Protein AF-A0A150MMM2-F1 (afdb_monomer)

Nearest PDB structures (foldseek):
  5wd8-assembly2_B  TM=4.860E-01  e=7.385E+00  Legionella pneumophila subsp. pneumophila ATCC 43290
  7ds3-assembly1_A  TM=4.940E-01  e=9.312E+00  Gallus gallus

pLDDT: mean 96.09, std 4.17, range [77.0, 98.75]

Mean predicted aligned error: 2.2 Å

Sequence (62 aa):
MSLKIISERFRRFAIRECRGSSELYEQLSLNVAEDEEILRLASAARSGQPIPNLLFGAVHYL

Secondary structure (DSSP, 8-state):
--HHHHHHHHHHHIIIIITTT-HHHHHHHHHHTT-HHHHHHHTTSPTTS-HHHHHHHHHHH-

Structure (mmCIF, N/CA/C/O backbone):
dat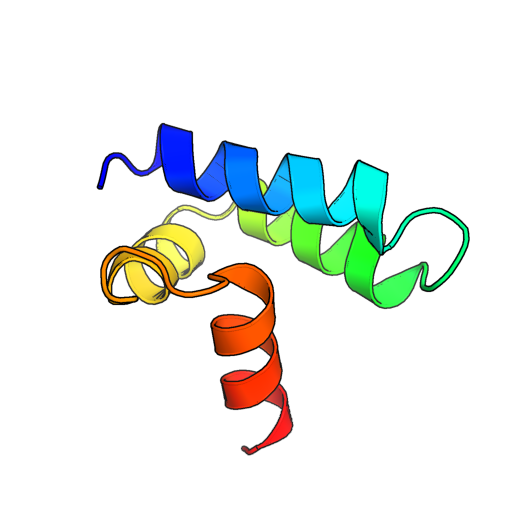a_AF-A0A150MMM2-F1
#
_entry.id   AF-A0A150MMM2-F1
#
loop_
_atom_site.group_PDB
_atom_site.id
_atom_site.t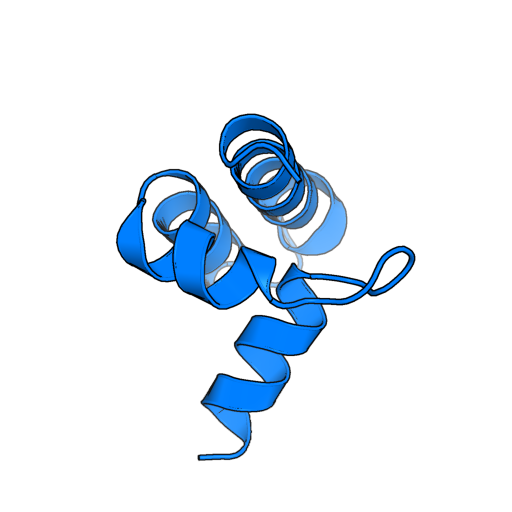ype_symbol
_atom_site.label_atom_id
_atom_site.label_alt_id
_atom_site.label_comp_id
_atom_site.label_asym_id
_atom_site.label_entity_id
_atom_site.label_seq_id
_atom_site.pdbx_PDB_ins_code
_atom_site.Cartn_x
_atom_site.Cartn_y
_atom_site.Cartn_z
_atom_site.occupancy
_atom_site.B_iso_or_equiv
_atom_site.auth_seq_id
_atom_site.auth_comp_id
_atom_site.auth_asym_id
_atom_site.auth_atom_id
_atom_site.pdbx_PDB_model_num
ATOM 1 N N . MET A 1 1 ? 11.566 0.345 -8.062 1.00 77.00 1 MET A N 1
ATOM 2 C CA . MET A 1 1 ? 11.419 1.435 -7.063 1.00 77.00 1 MET A CA 1
ATOM 3 C C . MET A 1 1 ? 11.886 0.898 -5.711 1.00 77.00 1 MET A C 1
ATOM 5 O O . MET A 1 1 ? 11.792 -0.306 -5.526 1.00 77.00 1 MET A O 1
ATOM 9 N N . SER A 1 2 ? 12.419 1.712 -4.792 1.00 93.44 2 SER A N 1
ATOM 10 C CA . SER A 1 2 ? 12.815 1.199 -3.463 1.00 93.44 2 SER A CA 1
ATOM 11 C C . SER A 1 2 ? 11.593 0.696 -2.682 1.00 93.44 2 SER A C 1
ATOM 13 O O . SER A 1 2 ? 10.550 1.354 -2.717 1.00 93.44 2 SER A O 1
ATOM 15 N N . LEU A 1 3 ? 11.727 -0.420 -1.953 1.00 96.75 3 LEU A N 1
ATOM 16 C CA . LEU A 1 3 ? 10.653 -0.981 -1.116 1.00 96.75 3 LEU A CA 1
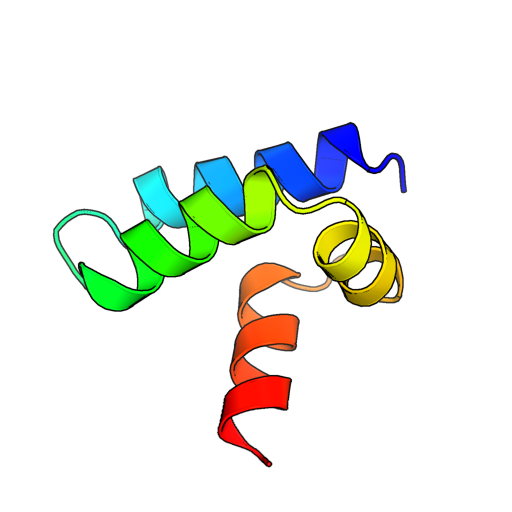ATOM 17 C C . LEU A 1 3 ? 10.141 0.031 -0.084 1.00 96.75 3 LEU A C 1
ATOM 19 O O . LEU A 1 3 ? 8.939 0.112 0.145 1.00 96.75 3 LEU A O 1
ATOM 23 N N . LYS A 1 4 ? 11.021 0.902 0.434 1.00 97.25 4 LYS A N 1
ATOM 24 C CA . LYS A 1 4 ? 10.629 1.999 1.336 1.00 97.25 4 LYS A CA 1
ATOM 25 C C . LYS A 1 4 ? 9.613 2.952 0.700 1.00 97.25 4 LYS A C 1
ATOM 27 O O . LYS A 1 4 ? 8.702 3.417 1.371 1.00 97.25 4 LYS A O 1
ATOM 32 N N . ILE A 1 5 ? 9.746 3.235 -0.599 1.00 96.00 5 ILE A N 1
ATOM 33 C CA . ILE A 1 5 ? 8.819 4.129 -1.312 1.00 96.00 5 ILE A CA 1
ATOM 34 C C . ILE A 1 5 ? 7.462 3.445 -1.502 1.00 96.00 5 ILE A C 1
ATOM 36 O O . ILE A 1 5 ? 6.430 4.106 -1.444 1.00 96.00 5 ILE A O 1
ATOM 40 N N . ILE A 1 6 ? 7.451 2.132 -1.740 1.00 97.19 6 ILE A N 1
ATOM 41 C CA . ILE A 1 6 ? 6.214 1.360 -1.912 1.00 97.19 6 ILE A CA 1
ATOM 42 C C . ILE A 1 6 ? 5.479 1.248 -0.575 1.00 97.19 6 ILE A C 1
ATOM 44 O O . ILE A 1 6 ? 4.294 1.564 -0.527 1.00 97.19 6 ILE A O 1
ATOM 48 N N . SER A 1 7 ? 6.192 0.905 0.503 1.00 98.50 7 SER A N 1
ATOM 49 C CA . SER A 1 7 ? 5.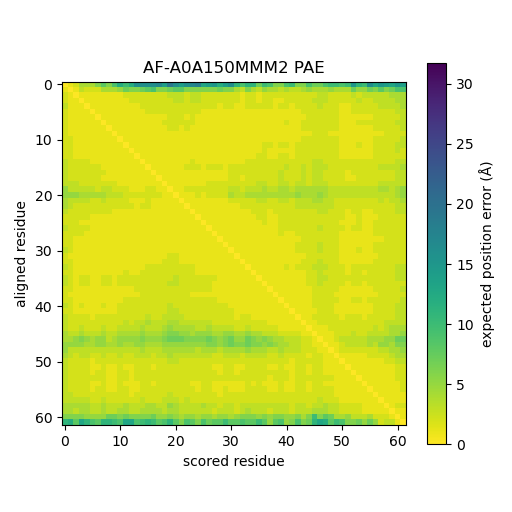659 0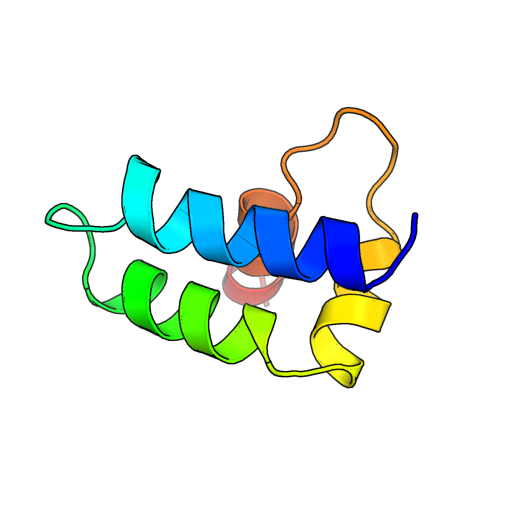.888 1.873 1.00 98.50 7 SER A CA 1
ATOM 50 C C . SER A 1 7 ? 4.989 2.220 2.211 1.00 98.50 7 SER A C 1
ATOM 52 O O . SER A 1 7 ? 3.816 2.267 2.572 1.00 98.50 7 SER A O 1
ATOM 54 N N . GLU A 1 8 ? 5.682 3.330 1.957 1.00 98.06 8 GLU A N 1
ATOM 55 C CA . GLU A 1 8 ? 5.146 4.664 2.209 1.00 98.06 8 GLU A CA 1
ATOM 56 C C . GLU A 1 8 ? 3.899 4.983 1.362 1.00 98.06 8 GLU A C 1
ATOM 58 O O . GLU A 1 8 ? 2.987 5.662 1.832 1.00 98.06 8 GLU A O 1
ATOM 63 N N . ARG A 1 9 ? 3.800 4.473 0.127 1.00 97.44 9 ARG A N 1
ATOM 64 C CA . ARG A 1 9 ? 2.575 4.616 -0.679 1.00 97.44 9 ARG A CA 1
ATOM 65 C C . ARG A 1 9 ? 1.395 3.872 -0.060 1.00 97.44 9 ARG A C 1
ATOM 67 O O . ARG A 1 9 ? 0.307 4.440 -0.027 1.00 97.44 9 ARG A O 1
ATOM 74 N N . PHE A 1 10 ? 1.604 2.664 0.460 1.00 98.50 10 PHE A N 1
ATOM 75 C CA . PHE A 1 10 ? 0.561 1.924 1.174 1.00 98.50 10 PHE A CA 1
ATOM 76 C C . PHE A 1 10 ? 0.151 2.621 2.476 1.00 98.50 10 PHE A C 1
ATOM 78 O O . PHE A 1 10 ? -1.044 2.787 2.716 1.00 98.50 10 PHE A O 1
ATOM 85 N N . ARG A 1 11 ? 1.109 3.144 3.258 1.00 98.75 11 ARG A N 1
ATOM 86 C CA . ARG A 1 11 ? 0.796 3.959 4.448 1.00 98.75 11 ARG A CA 1
ATOM 87 C C . ARG A 1 11 ? -0.041 5.181 4.087 1.00 98.75 11 ARG A C 1
ATOM 89 O O . ARG A 1 11 ? -1.054 5.445 4.726 1.00 98.75 11 ARG A O 1
ATOM 96 N N . ARG A 1 12 ? 0.338 5.925 3.043 1.00 98.38 12 ARG A N 1
ATOM 97 C CA . ARG A 1 12 ? -0.442 7.092 2.602 1.00 98.38 12 ARG A CA 1
ATOM 98 C C . ARG A 1 12 ? -1.834 6.708 2.136 1.00 98.38 12 ARG A C 1
ATOM 100 O O . ARG A 1 12 ? -2.771 7.394 2.518 1.00 98.38 12 ARG A O 1
ATOM 107 N N . PHE A 1 13 ? -1.971 5.638 1.361 1.00 98.38 13 PHE A N 1
ATOM 108 C CA . PHE A 1 13 ? -3.268 5.155 0.892 1.00 98.38 13 PHE A CA 1
ATOM 109 C C . PHE A 1 13 ? -4.185 4.771 2.064 1.00 98.38 13 PHE A C 1
ATOM 111 O O . PHE A 1 13 ? -5.333 5.214 2.117 1.00 98.38 13 PHE A O 1
ATOM 118 N N . ALA A 1 14 ? -3.652 4.073 3.073 1.00 98.62 14 ALA A N 1
ATOM 119 C CA . ALA A 1 14 ? -4.389 3.751 4.294 1.00 98.62 14 ALA A CA 1
ATOM 120 C C . ALA A 1 14 ? -4.945 5.011 4.981 1.00 98.62 14 ALA A C 1
ATOM 122 O O . ALA A 1 14 ? -6.132 5.100 5.283 1.00 98.62 14 ALA A O 1
ATOM 123 N N . ILE A 1 15 ? -4.090 6.018 5.186 1.00 98.50 15 ILE A N 1
ATOM 124 C CA . ILE A 1 15 ? -4.428 7.211 5.974 1.00 98.50 15 ILE A CA 1
ATOM 125 C C . ILE A 1 15 ? -5.247 8.237 5.185 1.00 98.50 15 ILE A C 1
ATOM 127 O O . ILE A 1 15 ? -6.081 8.929 5.764 1.00 98.50 15 ILE A O 1
ATOM 131 N N . ARG A 1 16 ? -4.971 8.404 3.888 1.00 98.06 16 ARG A N 1
ATOM 132 C CA . ARG A 1 16 ? -5.558 9.469 3.059 1.00 98.06 16 ARG A CA 1
ATOM 133 C C . ARG A 1 16 ? -6.811 9.031 2.321 1.00 98.06 16 ARG A C 1
ATOM 135 O O . ARG A 1 16 ? -7.642 9.889 2.047 1.00 98.06 16 ARG A O 1
ATOM 142 N N . GLU A 1 17 ? -6.930 7.748 1.992 1.00 97.81 17 GLU A N 1
ATOM 143 C CA . GLU A 1 17 ? -8.008 7.248 1.131 1.00 97.81 17 GLU A CA 1
ATOM 144 C C . GLU A 1 17 ? -8.943 6.281 1.866 1.00 97.81 17 GLU A C 1
ATOM 146 O O . GLU A 1 17 ? -10.149 6.310 1.623 1.00 97.81 17 GLU A O 1
ATOM 151 N N . CYS A 1 18 ? -8.419 5.468 2.793 1.00 98.25 18 CYS A N 1
ATOM 152 C CA . CYS A 1 18 ? -9.201 4.421 3.467 1.00 98.25 18 CYS A CA 1
ATOM 153 C C . CYS A 1 18 ? -9.724 4.826 4.849 1.00 98.25 18 CYS A C 1
ATOM 155 O O . CYS A 1 18 ? -10.795 4.387 5.266 1.00 98.25 18 CYS A O 1
ATOM 157 N N . ARG A 1 19 ? -8.984 5.658 5.587 1.00 98.19 19 ARG A N 1
ATOM 158 C CA . ARG A 1 19 ? -9.376 6.041 6.944 1.00 98.19 19 ARG A CA 1
ATOM 159 C C . ARG A 1 19 ? -10.740 6.726 6.961 1.00 98.19 19 ARG A C 1
ATOM 161 O O . ARG A 1 19 ? -10.935 7.764 6.335 1.00 98.19 19 ARG A O 1
ATOM 168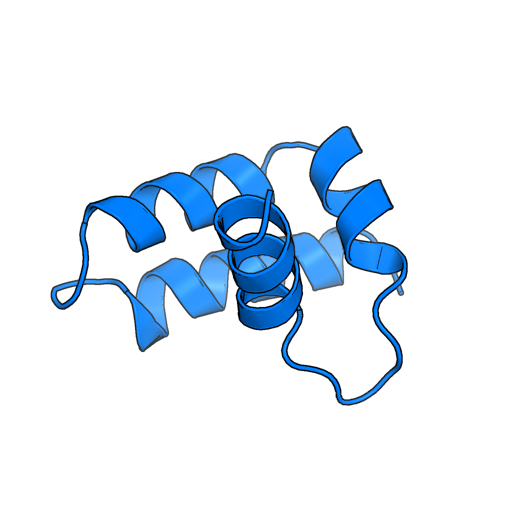 N N . GLY A 1 20 ? -11.666 6.151 7.726 1.00 97.69 20 GLY A N 1
ATOM 169 C CA . GLY A 1 20 ? -13.046 6.631 7.854 1.00 97.69 20 GLY A CA 1
ATOM 170 C C . GLY A 1 20 ? -13.964 6.290 6.673 1.00 97.69 20 GLY A C 1
ATOM 171 O O . GLY A 1 20 ? -15.161 6.548 6.764 1.00 97.69 20 GLY A O 1
ATOM 172 N N . SER A 1 21 ? -13.441 5.697 5.595 1.00 97.50 21 SER A N 1
ATOM 173 C CA . SER A 1 21 ? -14.219 5.241 4.434 1.00 97.50 21 SER A CA 1
ATOM 174 C C . SER A 1 21 ? -14.283 3.712 4.346 1.00 97.50 21 SER A C 1
ATOM 176 O O . SER A 1 21 ? -15.324 3.154 4.007 1.00 97.50 21 SER A O 1
ATOM 178 N N . SER A 1 22 ? -13.190 3.024 4.680 1.00 97.75 22 SER A N 1
ATOM 179 C CA . SER A 1 22 ? -13.083 1.568 4.709 1.00 97.75 22 SER A CA 1
ATOM 180 C C . SER A 1 22 ? -12.013 1.122 5.703 1.00 97.75 22 SER A C 1
ATOM 182 O O . SER A 1 22 ? -10.814 1.160 5.422 1.00 97.75 22 SER A O 1
ATOM 184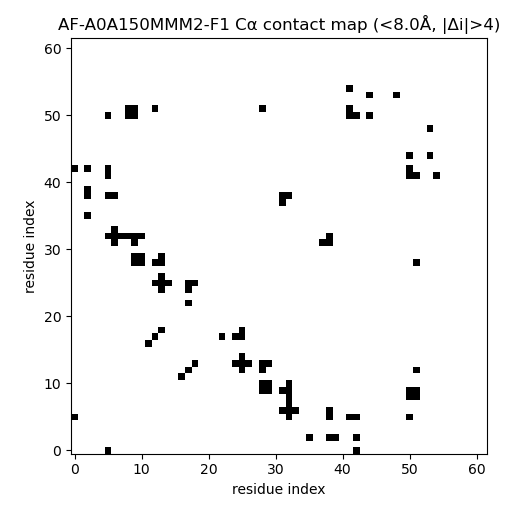 N N . GLU A 1 23 ? -12.462 0.638 6.861 1.00 98.06 23 GLU A N 1
ATOM 185 C CA . GLU A 1 23 ? -11.585 0.073 7.892 1.00 98.06 23 GLU A CA 1
ATOM 186 C C . GLU A 1 23 ? -10.788 -1.129 7.364 1.00 98.06 23 GLU A C 1
ATOM 188 O O . GLU A 1 23 ? -9.596 -1.258 7.643 1.00 98.06 23 GLU A O 1
ATOM 193 N N . LEU A 1 24 ? -11.413 -1.963 6.523 1.00 97.50 24 LEU A N 1
ATOM 194 C CA . LEU A 1 24 ? -10.759 -3.113 5.902 1.00 97.50 24 LEU A CA 1
ATOM 195 C C . LEU A 1 24 ? -9.534 -2.689 5.083 1.00 97.50 24 LEU A C 1
ATOM 197 O O . LEU A 1 24 ? -8.443 -3.214 5.297 1.00 97.50 24 LEU A O 1
ATOM 201 N N . TYR A 1 25 ? -9.691 -1.736 4.159 1.00 97.94 25 TYR A N 1
ATOM 202 C CA . TYR A 1 25 ? -8.569 -1.305 3.323 1.00 97.94 25 TYR A CA 1
ATOM 203 C C . TYR A 1 25 ? -7.542 -0.474 4.091 1.00 97.94 25 TYR A C 1
ATOM 2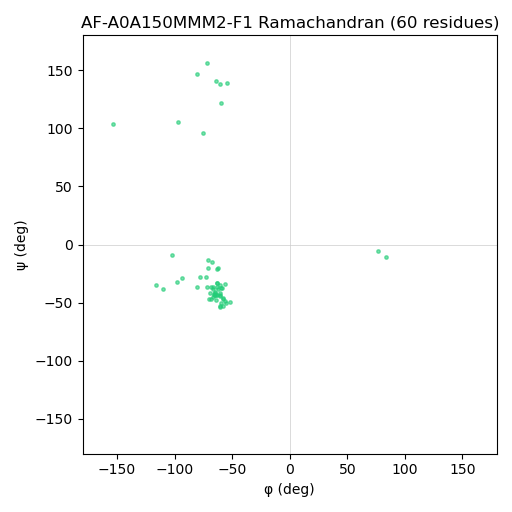05 O O . TYR A 1 25 ? -6.363 -0.528 3.739 1.00 97.94 25 TYR A O 1
ATOM 213 N N . GLU A 1 26 ? -7.941 0.240 5.150 1.00 98.62 26 GLU A N 1
ATOM 214 C CA . GLU A 1 26 ? -6.988 0.895 6.052 1.00 98.62 26 GLU A CA 1
ATOM 215 C C . GLU A 1 26 ? -6.074 -0.153 6.694 1.00 98.62 26 GLU A C 1
ATOM 217 O O . GLU A 1 26 ? -4.852 -0.068 6.558 1.00 98.62 26 GLU A O 1
ATOM 222 N N . GLN A 1 27 ? -6.653 -1.182 7.318 1.00 98.56 27 GLN A N 1
ATOM 223 C CA . GLN A 1 27 ? -5.887 -2.237 7.980 1.00 98.56 27 GLN A CA 1
ATOM 224 C C . GLN A 1 27 ? -5.044 -3.041 6.990 1.00 98.56 27 GLN A C 1
ATOM 226 O O . GLN A 1 27 ? -3.850 -3.227 7.223 1.00 98.56 27 GLN A O 1
ATOM 231 N N . LEU A 1 28 ? -5.614 -3.479 5.864 1.00 98.38 28 LEU A N 1
ATOM 232 C CA . LEU A 1 28 ? -4.858 -4.217 4.849 1.00 98.38 28 LEU A CA 1
ATOM 233 C C . LEU A 1 28 ? -3.670 -3.403 4.340 1.00 98.38 28 LEU A C 1
ATOM 235 O O . LEU A 1 28 ? -2.557 -3.912 4.280 1.00 98.38 28 LEU A O 1
ATOM 239 N N . SER A 1 29 ? -3.874 -2.124 4.033 1.00 98.62 29 SER A N 1
ATOM 240 C CA . SER A 1 29 ? -2.801 -1.273 3.517 1.00 98.62 29 SER A CA 1
ATOM 241 C C . SER A 1 29 ? -1.707 -1.020 4.554 1.00 98.62 29 SER A C 1
ATOM 243 O O . SER A 1 29 ? -0.532 -1.001 4.198 1.00 98.62 29 SER A O 1
ATOM 245 N N . LEU A 1 30 ? -2.060 -0.870 5.836 1.00 98.75 30 LEU A N 1
ATOM 246 C CA . LEU A 1 30 ? -1.070 -0.762 6.912 1.00 98.75 30 LEU A CA 1
ATOM 247 C C . LEU A 1 30 ? -0.259 -2.050 7.079 1.00 98.75 30 LEU A C 1
ATOM 249 O O . LEU A 1 30 ? 0.952 -1.965 7.242 1.00 98.75 30 LEU A O 1
ATOM 253 N N . ASN A 1 31 ? -0.891 -3.222 6.993 1.00 98.62 31 ASN A N 1
ATOM 254 C CA . ASN A 1 31 ? -0.183 -4.500 7.091 1.00 98.62 31 ASN A CA 1
ATOM 255 C C . ASN A 1 31 ? 0.712 -4.749 5.867 1.00 98.62 31 ASN A C 1
ATOM 257 O O . ASN A 1 31 ? 1.869 -5.125 6.023 1.00 98.62 31 ASN A O 1
ATOM 261 N N . VAL A 1 32 ? 0.230 -4.447 4.656 1.00 98.56 32 VAL A N 1
ATOM 262 C CA . VAL A 1 32 ? 1.043 -4.532 3.430 1.00 98.56 32 VAL A CA 1
ATOM 263 C C . VAL A 1 32 ? 2.260 -3.606 3.499 1.00 98.56 32 VAL A C 1
ATOM 265 O O . VAL A 1 32 ? 3.322 -3.957 2.996 1.00 98.56 32 VAL A O 1
ATOM 268 N N . ALA A 1 33 ? 2.148 -2.437 4.135 1.00 98.62 33 ALA A N 1
ATOM 269 C CA . ALA A 1 33 ? 3.285 -1.534 4.298 1.00 98.62 33 ALA A CA 1
ATOM 270 C C . ALA A 1 33 ? 4.440 -2.128 5.130 1.00 98.62 33 ALA A C 1
ATOM 272 O O . ALA A 1 33 ? 5.570 -1.651 4.980 1.00 98.62 33 ALA A O 1
ATOM 273 N N . GLU A 1 34 ? 4.176 -3.155 5.945 1.00 98.56 34 GLU A N 1
ATOM 274 C CA . GLU A 1 34 ? 5.172 -3.847 6.774 1.00 98.56 34 GLU A CA 1
ATOM 275 C C . GLU A 1 34 ? 5.616 -5.201 6.199 1.00 98.56 34 GLU A C 1
ATOM 277 O O . GLU A 1 34 ? 6.571 -5.789 6.703 1.00 98.56 34 GLU A O 1
ATOM 282 N N . ASP A 1 35 ? 4.961 -5.695 5.147 1.00 98.56 35 ASP A N 1
ATOM 283 C CA . ASP A 1 35 ? 5.231 -7.010 4.567 1.00 98.56 35 ASP A CA 1
ATOM 284 C C . ASP A 1 35 ? 6.168 -6.905 3.356 1.00 98.56 35 ASP A C 1
ATOM 286 O O . ASP A 1 35 ? 5.785 -6.484 2.262 1.00 98.56 35 ASP A O 1
ATOM 290 N N . GLU A 1 36 ? 7.428 -7.298 3.533 1.00 98.06 36 GLU A N 1
ATOM 291 C CA . GLU A 1 36 ? 8.430 -7.171 2.475 1.00 98.06 36 GLU A CA 1
ATOM 292 C C . GLU A 1 36 ? 8.112 -8.015 1.227 1.00 98.06 36 GLU A C 1
ATOM 294 O O . GLU A 1 36 ? 8.420 -7.594 0.107 1.00 98.06 36 GLU A O 1
ATOM 299 N N . GLU A 1 37 ? 7.494 -9.183 1.393 1.00 98.25 37 GLU A N 1
ATOM 300 C CA . GLU A 1 37 ? 7.166 -10.080 0.285 1.00 98.25 37 GLU A CA 1
ATOM 301 C C . GLU A 1 37 ? 6.075 -9.466 -0.596 1.00 98.25 37 GLU A C 1
ATOM 303 O O . GLU A 1 37 ? 6.239 -9.352 -1.818 1.00 98.25 37 GLU A O 1
ATOM 308 N N . ILE A 1 38 ? 5.011 -8.951 0.022 1.00 98.00 38 ILE A N 1
ATOM 309 C CA . ILE A 1 38 ? 3.940 -8.266 -0.704 1.00 98.00 38 ILE A CA 1
ATOM 310 C C . ILE A 1 38 ? 4.453 -6.962 -1.324 1.00 98.00 38 ILE A C 1
ATOM 312 O O . ILE A 1 38 ? 4.108 -6.641 -2.464 1.00 98.00 38 ILE A O 1
ATOM 316 N N . LEU A 1 39 ? 5.329 -6.216 -0.644 1.00 98.25 39 LEU A N 1
ATOM 317 C CA . LEU A 1 39 ? 5.943 -5.015 -1.219 1.00 98.25 39 LEU A CA 1
ATOM 318 C C . LEU A 1 39 ? 6.805 -5.334 -2.445 1.00 98.25 39 LEU A C 1
ATOM 320 O O . LEU A 1 39 ? 6.810 -4.557 -3.407 1.00 98.25 39 LEU A O 1
ATOM 324 N N . ARG A 1 40 ? 7.516 -6.469 -2.444 1.00 97.81 40 ARG A N 1
ATOM 325 C CA . ARG A 1 40 ? 8.266 -6.952 -3.613 1.00 97.81 40 ARG A CA 1
ATOM 326 C C . ARG A 1 40 ? 7.323 -7.304 -4.757 1.00 97.81 40 ARG A C 1
ATOM 328 O O . ARG A 1 40 ? 7.587 -6.865 -5.877 1.00 97.81 40 ARG A O 1
ATOM 335 N N . LEU A 1 41 ? 6.208 -7.984 -4.494 1.00 96.31 41 LEU A N 1
ATOM 336 C CA . LEU A 1 41 ? 5.179 -8.246 -5.505 1.00 96.31 41 LEU A CA 1
ATOM 337 C C . LEU A 1 41 ? 4.610 -6.938 -6.083 1.00 96.31 41 LEU A C 1
ATOM 339 O O . LEU A 1 41 ? 4.615 -6.725 -7.296 1.00 96.31 41 LEU A O 1
ATOM 343 N N . ALA A 1 42 ? 4.202 -6.012 -5.215 1.00 96.75 42 ALA A N 1
ATOM 344 C CA . ALA A 1 42 ? 3.649 -4.714 -5.595 1.00 96.75 42 ALA A CA 1
ATOM 345 C C . ALA A 1 42 ? 4.660 -3.828 -6.354 1.00 96.75 42 ALA A C 1
ATOM 347 O O . ALA A 1 42 ? 4.270 -2.921 -7.095 1.00 96.75 42 ALA A O 1
ATOM 348 N N . SER A 1 43 ? 5.964 -4.098 -6.220 1.00 95.50 43 SER A N 1
ATOM 349 C CA . SER A 1 43 ? 7.026 -3.383 -6.939 1.00 95.50 43 SER A CA 1
ATOM 350 C C . SER A 1 43 ? 7.045 -3.628 -8.448 1.00 95.50 43 SER A C 1
ATOM 352 O O . SER A 1 43 ? 7.670 -2.850 -9.171 1.00 95.50 43 SER A O 1
ATOM 354 N N . ALA A 1 44 ? 6.333 -4.656 -8.922 1.00 94.88 44 ALA A N 1
ATOM 355 C CA . ALA A 1 44 ? 6.168 -4.957 -10.341 1.00 94.88 44 ALA A CA 1
ATOM 356 C C . ALA A 1 44 ? 5.260 -3.951 -11.078 1.00 94.88 44 ALA A C 1
ATOM 358 O O . ALA A 1 44 ? 5.235 -3.927 -12.311 1.00 94.88 44 ALA A O 1
ATOM 359 N N . ALA A 1 45 ? 4.526 -3.104 -10.347 1.00 94.31 45 ALA A N 1
ATOM 360 C CA . ALA A 1 45 ? 3.733 -2.034 -10.935 1.00 94.31 45 ALA A CA 1
ATOM 361 C C . ALA A 1 45 ? 4.615 -1.050 -11.726 1.00 94.31 45 ALA A C 1
ATOM 363 O O . ALA A 1 45 ? 5.699 -0.645 -11.292 1.00 94.31 45 ALA A O 1
ATOM 364 N N . ARG A 1 46 ? 4.131 -0.624 -12.896 1.00 91.94 46 ARG A N 1
ATOM 365 C CA . ARG A 1 46 ? 4.837 0.342 -13.744 1.00 91.94 46 ARG A CA 1
ATOM 366 C C . ARG A 1 46 ? 4.787 1.734 -13.118 1.00 91.94 46 ARG A C 1
ATOM 368 O O . ARG A 1 46 ? 3.886 2.074 -12.347 1.00 91.94 46 ARG A O 1
ATOM 375 N N . SER A 1 47 ? 5.754 2.571 -13.490 1.00 87.44 47 SER A N 1
ATOM 376 C CA . SER A 1 47 ? 5.771 3.974 -13.068 1.00 87.44 47 SER A CA 1
ATOM 377 C C . SER A 1 47 ? 4.456 4.674 -13.435 1.00 87.44 47 SER A C 1
ATOM 379 O O . SER A 1 47 ? 3.911 4.453 -14.513 1.00 87.44 47 SER A O 1
ATOM 381 N N . GLY A 1 48 ? 3.948 5.503 -12.523 1.00 87.62 48 GLY A N 1
ATOM 382 C CA . GLY A 1 48 ? 2.687 6.233 -12.684 1.00 87.62 48 GLY A CA 1
ATOM 383 C C . GLY A 1 48 ? 1.419 5.455 -12.318 1.00 87.62 48 GLY A C 1
ATOM 384 O O . GLY A 1 48 ? 0.370 6.074 -12.183 1.00 87.62 48 GLY A O 1
ATOM 385 N N . GLN A 1 49 ? 1.485 4.137 -12.100 1.00 92.31 49 GLN A N 1
ATOM 386 C CA . GLN A 1 49 ? 0.300 3.370 -11.714 1.00 92.31 49 GLN A CA 1
ATOM 387 C C . GLN A 1 49 ? -0.025 3.492 -10.208 1.00 92.31 49 GLN A C 1
ATOM 389 O O . GLN A 1 49 ? 0.899 3.575 -9.383 1.00 92.31 49 GLN A O 1
ATOM 394 N N . PRO A 1 50 ? -1.319 3.464 -9.826 1.00 94.50 50 PRO A N 1
ATOM 395 C CA . PRO A 1 50 ? -1.744 3.448 -8.429 1.00 94.50 50 PRO A CA 1
ATOM 396 C C . PRO A 1 50 ? -1.510 2.056 -7.828 1.00 94.50 50 PRO A C 1
ATOM 398 O O . PRO A 1 50 ? -2.306 1.136 -8.000 1.00 94.50 50 PRO A O 1
ATOM 401 N N . ILE A 1 51 ? -0.372 1.893 -7.149 1.00 97.06 51 ILE A N 1
ATOM 402 C CA . ILE A 1 51 ? 0.101 0.589 -6.658 1.00 97.06 51 ILE A CA 1
ATOM 403 C C . ILE A 1 51 ? -0.921 -0.116 -5.743 1.00 97.06 51 ILE A C 1
ATOM 405 O O . ILE A 1 51 ? -1.204 -1.284 -6.012 1.00 97.06 51 ILE A O 1
ATOM 409 N N . PRO A 1 52 ? -1.508 0.539 -4.718 1.00 97.25 52 PRO A N 1
ATOM 410 C CA . PRO A 1 52 ? -2.470 -0.127 -3.839 1.00 97.25 52 PRO A CA 1
ATOM 411 C C . PRO A 1 52 ? -3.697 -0.641 -4.596 1.00 97.25 52 PRO A C 1
ATOM 413 O O . PRO A 1 52 ? -4.079 -1.798 -4.443 1.00 97.25 52 PRO A O 1
ATOM 416 N N . ASN A 1 53 ? -4.253 0.176 -5.494 1.00 97.25 53 ASN A N 1
ATOM 417 C CA . ASN A 1 53 ? -5.413 -0.193 -6.303 1.00 97.25 53 ASN A CA 1
ATOM 418 C C . ASN A 1 53 ? -5.116 -1.382 -7.224 1.00 97.25 53 ASN A C 1
ATOM 420 O O . ASN A 1 53 ? -5.980 -2.233 -7.404 1.00 97.25 53 ASN A O 1
ATOM 424 N N . LEU A 1 54 ? -3.910 -1.460 -7.797 1.00 96.88 54 LEU A N 1
ATOM 425 C CA . LEU A 1 54 ? -3.515 -2.602 -8.622 1.00 96.88 54 LEU A CA 1
ATOM 426 C C . LEU A 1 54 ? -3.402 -3.890 -7.809 1.00 96.88 54 LEU A C 1
ATOM 428 O O . LEU A 1 54 ? -3.903 -4.918 -8.254 1.00 96.88 54 LEU A O 1
ATOM 432 N N . LEU A 1 55 ? -2.762 -3.837 -6.636 1.00 97.31 55 LEU A N 1
ATOM 433 C CA . LEU A 1 55 ? -2.627 -5.011 -5.775 1.00 97.31 55 LEU A CA 1
ATOM 434 C C . LEU A 1 55 ? -4.006 -5.528 -5.354 1.00 97.31 55 LEU A C 1
ATOM 436 O O . LEU A 1 55 ? -4.315 -6.696 -5.566 1.00 97.31 55 LEU A O 1
ATOM 440 N N . PHE A 1 56 ? -4.850 -4.654 -4.804 1.00 97.25 56 PHE A N 1
ATOM 441 C CA . PHE A 1 56 ? -6.171 -5.061 -4.331 1.00 97.25 56 PHE A CA 1
ATOM 442 C C . PHE A 1 56 ? -7.106 -5.454 -5.472 1.00 97.25 56 PHE A C 1
ATOM 444 O O . PHE A 1 56 ? -7.851 -6.418 -5.335 1.00 97.25 56 PHE A O 1
ATOM 451 N N . GLY A 1 57 ? -7.026 -4.776 -6.620 1.00 96.12 57 GLY A N 1
ATOM 452 C CA . GLY A 1 57 ? -7.758 -5.174 -7.818 1.00 96.12 57 GLY A CA 1
ATOM 453 C C . GLY A 1 57 ? -7.368 -6.574 -8.298 1.00 96.12 57 GLY A C 1
ATOM 454 O O . GLY A 1 57 ? -8.245 -7.360 -8.636 1.00 96.12 57 GLY A O 1
ATOM 455 N N . ALA A 1 58 ? -6.074 -6.910 -8.277 1.00 94.75 58 ALA A N 1
ATOM 456 C CA . ALA A 1 58 ? -5.597 -8.243 -8.636 1.00 94.75 58 ALA A CA 1
ATOM 457 C C . ALA A 1 58 ? -6.065 -9.315 -7.639 1.00 94.75 58 ALA A C 1
ATOM 459 O O . ALA A 1 58 ? -6.518 -10.369 -8.066 1.00 94.75 58 ALA A O 1
ATOM 460 N N . VAL A 1 59 ? -6.002 -9.038 -6.331 1.00 93.25 59 VAL A N 1
ATOM 461 C CA . VAL A 1 59 ? -6.470 -9.965 -5.284 1.00 93.25 59 VAL A CA 1
ATOM 462 C C . VAL A 1 59 ? -7.978 -10.200 -5.374 1.00 9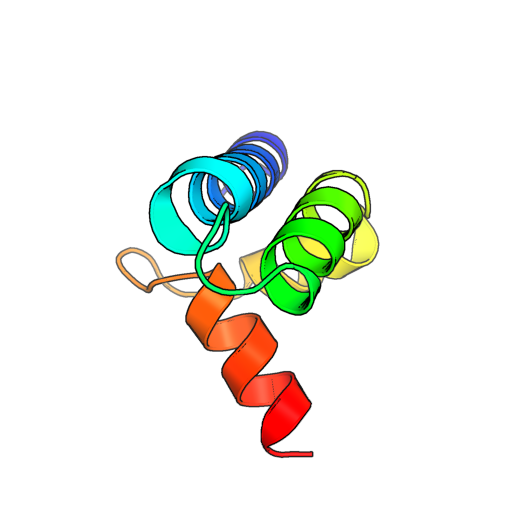3.25 59 VAL A C 1
ATOM 464 O O . VAL A 1 59 ? -8.405 -11.339 -5.274 1.00 93.25 59 VAL A O 1
ATOM 467 N N . HIS A 1 60 ? -8.782 -9.155 -5.589 1.00 92.94 60 HIS A N 1
ATOM 468 C CA . HIS A 1 60 ? -10.240 -9.285 -5.712 1.00 92.94 60 HIS A CA 1
ATOM 469 C C . HIS A 1 60 ? -10.711 -9.953 -7.005 1.00 92.94 60 HIS A C 1
ATOM 471 O O . HIS A 1 60 ? -11.861 -10.378 -7.077 1.00 92.94 60 HIS A O 1
ATOM 477 N N . TYR A 1 61 ? -9.870 -9.977 -8.039 1.00 89.12 61 TYR A N 1
ATOM 478 C CA . TYR A 1 61 ? -10.187 -10.634 -9.303 1.00 89.12 61 TYR A CA 1
ATOM 479 C C . TYR A 1 61 ? -10.036 -12.164 -9.237 1.00 89.12 61 TYR A C 1
ATOM 481 O O . TYR A 1 61 ? -10.693 -12.861 -10.011 1.00 89.12 61 TYR A O 1
ATOM 489 N N . LEU A 1 62 ? -9.160 -12.667 -8.358 1.00 79.38 62 LEU A N 1
ATOM 490 C CA . LEU A 1 62 ? -8.938 -14.098 -8.114 1.00 79.38 62 LEU A CA 1
ATOM 491 C C . LEU A 1 62 ? -10.056 -14.700 -7.254 1.00 79.38 62 LEU A C 1
ATOM 493 O O . LEU A 1 62 ? -10.395 -15.875 -7.521 1.00 79.38 62 LEU A O 1
#

Foldseek 3Di:
DDLLVLLVLLQCCLVPPDVPPPPVSNVVSNVCSVDSVSSVVLVPDDPPDSSSCVSVVVVVVD

Solvent-accessible surface area (backbone atoms only — not comparable to full-atom values): 3507 Å² total; per-residue (Å²): 120,61,61,70,60,50,22,51,50,25,42,47,43,15,64,77,66,14,58,94,73,33,68,66,54,20,52,50,24,47,52,46,38,72,33,68,68,58,36,58,60,51,49,72,56,58,90,93,58,64,51,65,62,52,50,52,52,54,61,73,70,109

Organism: NCBI:txid153151

Radius of gyration: 10.71 Å; Cα contacts (8 Å, |Δi|>4): 55; chains: 1; bounding box: 27×24×22 Å

InterPro domains:
  IPR011200 Uncharacterised conserved protein UCP012608 [PF10094] (8-62)